Protein AF-S0KUA6-F1 (afdb_monomer)

Organism: NCBI:txid1139219

Secondary structure (DSSP, 8-state):
---EEE---HHHHHHHHTHHHHHHHHHHHHSTTTT-TTHHHHH-HHHHHHHHHHHHHEEESS------------------------------EEEHHHHHHHHHHHGGGTHHHHHTT-HHHHHHHHHHGGGSHHHHHHHHHHHHHHHS---TT-EEE-

Foldseek 3Di:
DDAEEDDDDPVVVVCCVPVVVVVQVVCPVPPPPRPDPPVCCVPPVPVVVVVVVVVVGYDYPPPPPDPPPDPPPDPDPPPDDDDDPPPPQPFAKDALVVLLVCLQPPQLQPVSCVRSVNVVVSVVSNVCSVVCVSNVVSNVVNVVSVPDDDDPRRIDTD

Solvent-accessible surface area (backbone atoms only — not comparable to full-atom values): 9450 Å² total; per-residue (Å²): 138,74,75,47,76,51,82,84,53,69,70,60,53,53,40,53,67,48,65,47,40,55,55,51,52,54,43,45,73,74,37,87,72,45,92,49,86,68,46,50,54,76,75,40,45,72,58,42,53,49,52,55,50,45,60,74,47,34,42,57,88,68,73,73,73,78,78,75,81,74,85,74,84,74,84,72,81,81,79,83,78,75,88,75,92,70,75,85,73,72,73,38,82,42,49,33,65,63,41,27,50,30,14,70,80,36,13,54,55,20,45,37,31,49,74,64,70,38,54,73,59,15,52,51,25,49,72,41,42,88,67,57,58,37,43,60,56,23,47,54,49,23,50,50,44,71,67,50,86,58,57,102,80,44,44,39,75,92

InterPro domains:
  IPR007829 TM2 domain [PF05154] (95-143)

Structure (mmCIF, N/CA/C/O backbone):
data_AF-S0KUA6-F1
#
_entry.id   AF-S0KUA6-F1
#
loop_
_atom_site.group_PDB
_atom_site.id
_atom_site.type_symbol
_atom_site.label_atom_id
_atom_site.label_alt_id
_atom_site.label_comp_id
_atom_site.label_asym_id
_atom_site.label_entity_id
_atom_site.label_seq_id
_atom_site.pdbx_PDB_ins_code
_atom_site.Cartn_x
_atom_site.Cartn_y
_atom_site.Cartn_z
_atom_site.occupancy
_atom_site.B_iso_or_equiv
_atom_site.auth_seq_id
_atom_site.auth_comp_id
_atom_site.auth_asym_id
_atom_site.auth_atom_id
_atom_site.pdbx_PDB_model_num
ATOM 1 N N . MET A 1 1 ? 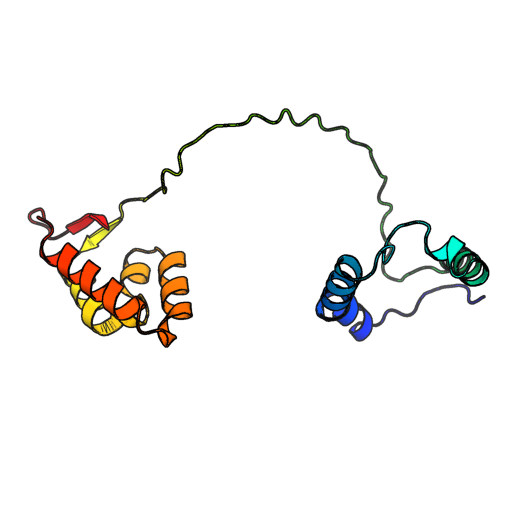-10.706 5.616 39.583 1.00 79.25 1 MET A N 1
ATOM 2 C CA . MET A 1 1 ? -9.959 6.078 38.383 1.00 79.25 1 MET A CA 1
ATOM 3 C C . MET A 1 1 ? -8.473 5.799 38.576 1.00 79.25 1 MET A C 1
ATOM 5 O O . MET A 1 1 ? -8.044 5.753 39.716 1.00 79.25 1 MET A O 1
ATOM 9 N N . LYS A 1 2 ? -7.690 5.637 37.500 1.00 77.19 2 LYS A N 1
ATOM 10 C CA . LYS A 1 2 ? -6.216 5.671 37.560 1.00 77.19 2 LYS A CA 1
ATOM 11 C C . LYS A 1 2 ? -5.745 7.055 37.106 1.00 77.19 2 LYS A C 1
ATOM 13 O O . LYS A 1 2 ? -6.247 7.536 36.093 1.00 77.19 2 LYS A O 1
ATOM 18 N N . MET A 1 3 ? -4.813 7.661 37.835 1.00 83.75 3 MET A N 1
ATOM 19 C CA . MET A 1 3 ? -4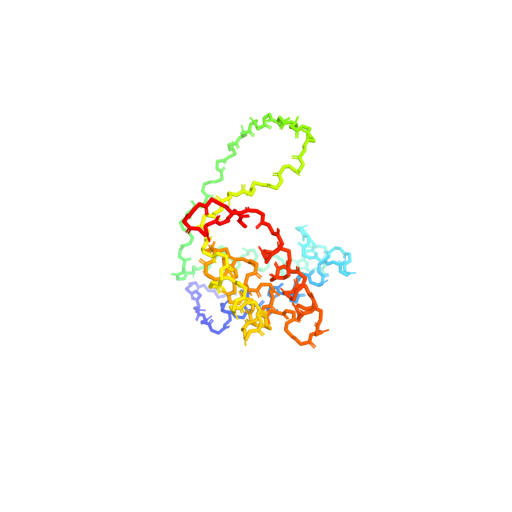.232 8.976 37.534 1.00 83.75 3 MET A CA 1
ATOM 20 C C . MET A 1 3 ? -2.786 8.800 37.047 1.00 83.75 3 MET A C 1
ATOM 22 O O . MET A 1 3 ? -2.131 7.825 37.421 1.00 83.75 3 MET A O 1
ATOM 26 N N . GLY A 1 4 ? -2.297 9.711 36.203 1.00 87.38 4 GLY A N 1
ATOM 27 C CA . GLY A 1 4 ? -0.893 9.734 35.765 1.00 87.38 4 GLY A CA 1
ATOM 28 C C . GLY A 1 4 ? -0.627 9.152 34.371 1.00 87.38 4 GLY A C 1
ATOM 29 O O . GLY A 1 4 ? -1.490 9.181 33.487 1.00 87.38 4 GLY A O 1
ATOM 30 N N . ILE A 1 5 ? 0.602 8.674 34.147 1.00 87.44 5 ILE A N 1
ATOM 31 C CA . ILE A 1 5 ? 1.106 8.340 32.808 1.00 87.44 5 ILE A CA 1
ATOM 32 C C . ILE A 1 5 ? 0.521 7.018 32.291 1.00 87.44 5 ILE A C 1
ATOM 34 O O . ILE A 1 5 ? 0.557 5.971 32.946 1.00 87.44 5 ILE A O 1
ATOM 38 N N . ARG A 1 6 ? -0.001 7.045 31.063 1.00 88.88 6 ARG A N 1
ATOM 39 C CA . ARG A 1 6 ? -0.457 5.851 30.344 1.00 88.88 6 ARG A CA 1
ATOM 40 C C . ARG A 1 6 ? 0.737 5.050 29.846 1.00 88.88 6 ARG A C 1
ATOM 42 O O . ARG A 1 6 ? 1.601 5.584 29.159 1.00 88.88 6 ARG A O 1
ATOM 49 N N . LYS A 1 7 ? 0.722 3.738 30.089 1.00 87.62 7 LYS A N 1
ATOM 50 C CA . LYS A 1 7 ? 1.736 2.820 29.561 1.00 87.62 7 LYS A CA 1
ATOM 51 C C . LYS A 1 7 ? 1.606 2.704 28.030 1.00 87.62 7 LYS A C 1
ATOM 53 O O . LYS A 1 7 ? 0.583 2.186 27.561 1.00 87.62 7 LYS A O 1
ATOM 58 N N . PRO A 1 8 ? 2.598 3.147 27.235 1.00 89.69 8 PRO A N 1
ATOM 59 C CA . PRO A 1 8 ? 2.611 2.881 25.802 1.00 89.69 8 PRO A CA 1
ATOM 60 C C . PRO A 1 8 ? 2.770 1.377 25.552 1.00 89.69 8 PRO A C 1
ATOM 62 O O . PRO A 1 8 ? 3.369 0.649 26.340 1.00 89.69 8 PRO A O 1
ATOM 65 N N . SER A 1 9 ? 2.228 0.887 24.439 1.00 91.50 9 SER A N 1
ATOM 66 C CA . SER A 1 9 ? 2.488 -0.486 23.995 1.00 91.50 9 S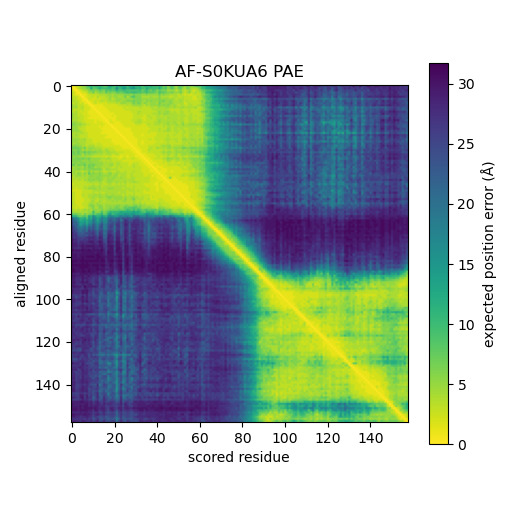ER A CA 1
ATOM 67 C C . SER A 1 9 ? 2.643 -0.531 22.481 1.00 91.50 9 SER A C 1
ATOM 69 O O . SER A 1 9 ? 1.703 -0.248 21.734 1.00 91.50 9 SER A O 1
ATOM 71 N N . VAL A 1 10 ? 3.840 -0.909 22.028 1.00 93.00 10 VAL A N 1
ATOM 72 C CA . VAL A 1 10 ? 4.217 -0.930 20.605 1.00 93.00 10 VAL A CA 1
ATOM 73 C C . VAL A 1 10 ? 3.313 -1.880 19.820 1.00 93.00 10 VAL A C 1
ATOM 75 O O . VAL A 1 10 ? 2.716 -1.487 18.819 1.00 93.00 10 VAL A O 1
ATOM 78 N N . LYS A 1 11 ? 3.083 -3.090 20.349 1.00 95.69 11 LYS A N 1
ATOM 79 C CA . LYS A 1 11 ? 2.181 -4.087 19.750 1.00 95.69 11 LYS A CA 1
ATOM 80 C C . LYS A 1 11 ? 0.763 -3.545 19.534 1.00 95.69 11 LYS A C 1
ATOM 82 O O . LYS A 1 11 ? 0.190 -3.746 18.464 1.00 95.69 11 LYS A O 1
ATOM 87 N N . LYS A 1 12 ? 0.180 -2.839 20.518 1.00 94.06 12 LYS A N 1
ATOM 88 C CA . LYS A 1 12 ? -1.173 -2.262 20.370 1.00 94.06 12 LYS A CA 1
ATOM 89 C C . LYS A 1 12 ? -1.180 -1.078 19.405 1.00 94.06 12 LYS A C 1
ATOM 91 O O . LYS A 1 12 ? -2.141 -0.943 18.651 1.00 94.06 12 LYS A O 1
ATOM 96 N N . SER A 1 13 ? -0.123 -0.267 19.401 1.00 92.75 13 SER A N 1
ATOM 97 C CA . SER A 1 13 ? 0.035 0.851 18.465 1.00 92.75 13 SER A CA 1
ATOM 98 C C . SER A 1 13 ? 0.071 0.365 17.013 1.00 92.75 13 SER A C 1
ATOM 100 O O . SER A 1 13 ? -0.763 0.775 16.205 1.00 92.75 13 SER A O 1
ATOM 102 N N . LEU A 1 14 ? 0.951 -0.592 16.697 1.00 95.19 14 LEU A N 1
ATOM 103 C CA . LEU A 1 14 ? 1.060 -1.167 15.353 1.00 95.19 14 LEU A CA 1
ATOM 104 C C . LEU A 1 14 ? -0.238 -1.866 14.932 1.00 95.19 14 LEU A C 1
ATOM 106 O O . LEU A 1 14 ? -0.758 -1.604 13.848 1.00 95.19 14 LEU A O 1
ATOM 110 N N . LYS A 1 15 ? -0.843 -2.667 15.821 1.00 97.25 15 LYS A N 1
ATOM 111 C CA . LYS A 1 15 ? -2.121 -3.342 15.543 1.00 97.25 15 LYS A CA 1
ATOM 112 C C . LYS A 1 15 ? -3.259 -2.357 15.266 1.00 97.25 15 LYS A C 1
ATOM 114 O O . LYS A 1 15 ? -4.109 -2.627 14.421 1.00 97.25 15 LYS A O 1
ATOM 119 N N . ALA A 1 16 ? -3.294 -1.216 15.957 1.00 95.50 16 ALA A N 1
ATOM 120 C CA . ALA A 1 16 ? -4.294 -0.179 15.717 1.00 95.50 16 ALA A CA 1
ATOM 121 C C . ALA A 1 16 ? -4.132 0.496 14.345 1.00 95.50 16 ALA A C 1
ATOM 123 O O . ALA A 1 16 ? -5.138 0.953 13.799 1.00 95.50 16 ALA A O 1
ATOM 124 N N . ARG A 1 17 ? -2.903 0.534 13.808 1.00 94.88 17 ARG A N 1
ATOM 125 C CA . ARG A 1 17 ? -2.561 1.124 12.505 1.00 94.88 17 ARG A CA 1
ATOM 126 C C . ARG A 1 17 ? -2.798 0.166 11.332 1.00 94.88 17 ARG A C 1
ATOM 128 O O . ARG A 1 17 ? -3.237 0.632 10.286 1.00 94.88 17 ARG A O 1
ATOM 135 N N . THR A 1 18 ? -2.572 -1.139 11.511 1.00 96.62 18 THR A N 1
ATOM 136 C CA . THR A 1 18 ? -2.696 -2.150 10.443 1.00 96.62 18 THR A CA 1
ATOM 137 C C . THR A 1 18 ? -4.042 -2.887 10.491 1.00 96.62 18 THR A C 1
ATOM 139 O O . THR A 1 18 ? -5.067 -2.382 10.032 1.00 96.62 18 THR A O 1
ATOM 142 N N . THR A 1 19 ? -4.078 -4.070 11.102 1.00 96.88 19 THR A N 1
ATOM 143 C CA . THR A 1 19 ? -5.225 -4.991 11.093 1.00 96.88 19 THR A CA 1
ATOM 144 C C . THR A 1 19 ? -6.457 -4.403 11.779 1.00 96.88 19 THR A C 1
ATOM 146 O O . THR A 1 19 ? -7.585 -4.590 11.326 1.00 96.88 19 THR A O 1
ATOM 149 N N . GLY A 1 20 ? -6.265 -3.636 12.855 1.00 97.62 20 GLY A N 1
ATOM 150 C CA . GLY A 1 20 ? -7.347 -2.947 13.550 1.00 97.62 20 GLY A CA 1
ATOM 151 C C . GLY A 1 20 ? -7.981 -1.835 12.715 1.00 97.62 20 GLY A C 1
ATOM 152 O O . GLY A 1 20 ? -9.187 -1.612 12.832 1.00 97.62 20 GLY A O 1
ATOM 153 N N . LYS A 1 21 ? -7.206 -1.157 11.857 1.00 96.81 21 LYS A N 1
ATOM 154 C CA . LYS A 1 21 ? -7.724 -0.123 10.950 1.00 96.81 21 LYS A CA 1
ATOM 155 C C . LYS A 1 21 ? -8.640 -0.751 9.902 1.00 96.81 21 LYS A C 1
ATOM 157 O O . LYS A 1 21 ? -9.782 -0.313 9.777 1.00 96.81 21 LYS A O 1
ATOM 162 N N . ALA A 1 22 ? -8.184 -1.823 9.254 1.00 97.75 22 ALA A N 1
ATOM 163 C CA . ALA A 1 22 ? -8.978 -2.568 8.277 1.00 97.75 22 ALA A CA 1
ATOM 164 C C . ALA A 1 22 ? -10.292 -3.092 8.887 1.00 97.75 22 ALA A C 1
ATOM 166 O O . ALA A 1 22 ? -11.373 -2.808 8.375 1.00 97.75 22 ALA A O 1
ATOM 167 N N . LYS A 1 23 ? -10.232 -3.742 10.060 1.00 97.31 23 LYS A N 1
ATOM 168 C CA . LYS A 1 23 ? -11.436 -4.252 10.746 1.00 97.31 23 LYS A CA 1
ATOM 169 C C . LYS A 1 23 ? -12.451 -3.154 11.085 1.00 97.31 23 LYS A C 1
ATOM 171 O O . LYS A 1 23 ? -13.653 -3.386 10.990 1.00 97.31 23 LYS A O 1
ATOM 176 N N . ARG A 1 24 ? -11.998 -1.959 11.489 1.00 97.4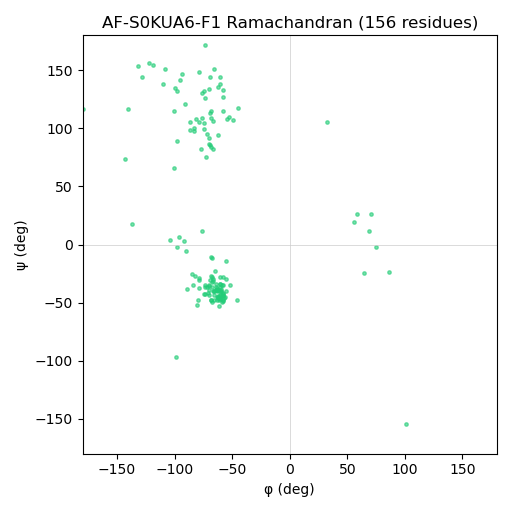4 24 ARG A N 1
ATOM 177 C CA . ARG A 1 24 ? -12.901 -0.824 11.765 1.00 97.44 24 ARG A CA 1
ATOM 178 C C . ARG A 1 24 ? -13.532 -0.266 10.493 1.00 97.44 24 ARG A C 1
ATOM 180 O O . ARG A 1 24 ? -14.684 0.143 10.559 1.00 97.44 24 ARG A O 1
ATOM 187 N N . ALA A 1 25 ? -12.802 -0.245 9.376 1.00 96.44 25 ALA A N 1
ATOM 188 C CA . ALA A 1 25 ? -13.321 0.229 8.094 1.00 96.44 25 ALA A CA 1
ATOM 189 C C . ALA A 1 25 ? -14.481 -0.648 7.609 1.00 96.44 25 ALA A C 1
ATOM 191 O O . ALA A 1 25 ? -15.557 -0.124 7.336 1.00 96.44 25 ALA A O 1
ATOM 192 N N . VAL A 1 26 ? -14.304 -1.972 7.640 1.00 97.56 26 VAL A N 1
ATOM 193 C CA . VAL A 1 26 ? -15.368 -2.928 7.291 1.00 97.56 26 VAL A CA 1
ATOM 194 C C . VAL A 1 26 ? -16.589 -2.741 8.195 1.00 97.56 26 VAL A C 1
ATOM 196 O O . VAL A 1 26 ? -17.697 -2.546 7.710 1.00 97.56 26 VAL A O 1
ATOM 199 N N . LYS A 1 27 ? -16.399 -2.689 9.522 1.00 96.38 27 LYS A N 1
ATOM 200 C CA . LYS A 1 27 ? -17.516 -2.472 10.462 1.00 96.38 27 LYS A CA 1
ATOM 201 C C . LYS A 1 27 ? -18.241 -1.147 10.248 1.00 96.38 27 LYS A C 1
ATOM 203 O O . LYS A 1 27 ? -19.441 -1.080 10.465 1.00 96.38 27 LYS A O 1
ATOM 208 N N . LYS A 1 28 ? -17.523 -0.099 9.841 1.00 96.12 28 LYS A N 1
ATOM 209 C CA . LYS A 1 28 ? -18.109 1.213 9.551 1.00 96.12 28 LYS A CA 1
ATOM 210 C C . LYS A 1 28 ? -18.984 1.192 8.293 1.00 96.12 28 LYS A C 1
ATOM 212 O O . LYS A 1 28 ? -19.928 1.969 8.236 1.00 96.12 28 LYS A O 1
ATOM 217 N N . ALA A 1 29 ? -18.661 0.342 7.317 1.00 95.62 29 ALA A N 1
ATOM 218 C CA . ALA A 1 29 ? -19.449 0.174 6.097 1.00 95.62 29 ALA A CA 1
ATOM 219 C C . ALA A 1 29 ? -20.687 -0.707 6.321 1.00 95.62 29 ALA A C 1
ATOM 221 O O . ALA A 1 29 ? -21.743 -0.421 5.777 1.00 95.62 29 ALA A O 1
ATOM 222 N N . VAL A 1 30 ? -20.559 -1.752 7.144 1.00 96.38 30 VAL A N 1
ATOM 223 C CA . VAL A 1 30 ? -21.621 -2.754 7.328 1.00 96.38 30 VAL A CA 1
ATOM 224 C C . VAL A 1 30 ? -22.604 -2.381 8.442 1.00 96.38 30 VAL A C 1
ATOM 226 O O . VAL A 1 30 ? -23.796 -2.629 8.316 1.00 96.38 30 VAL A O 1
ATOM 229 N N . VAL A 1 31 ? -22.132 -1.801 9.553 1.00 93.88 31 VAL A N 1
ATOM 230 C CA . VAL A 1 31 ? -22.980 -1.547 10.729 1.00 93.88 31 VAL A CA 1
ATOM 231 C C . VAL A 1 31 ? -23.417 -0.080 10.770 1.00 93.88 31 VAL A C 1
ATOM 233 O O . VAL A 1 31 ? -22.570 0.798 11.001 1.00 93.88 31 VAL A O 1
ATOM 236 N N . PRO A 1 32 ? -24.726 0.217 10.638 1.00 92.50 32 PRO A N 1
ATOM 237 C CA . PRO A 1 32 ? -25.220 1.579 10.765 1.00 92.50 32 PRO A CA 1
ATOM 238 C C . PRO A 1 32 ? -24.914 2.127 12.165 1.00 92.50 32 PRO A C 1
ATOM 240 O O . PRO A 1 32 ? -24.990 1.437 13.183 1.00 92.50 32 PRO A O 1
ATOM 243 N N . GLY A 1 33 ? -24.480 3.384 12.222 1.00 91.88 33 GLY A N 1
ATOM 244 C CA . GLY A 1 33 ? -24.105 4.044 13.476 1.00 91.88 33 GLY A CA 1
ATOM 245 C C . GLY A 1 33 ? -22.756 3.616 14.081 1.00 91.88 33 GLY A C 1
ATOM 246 O O . GLY A 1 33 ? -22.344 4.198 15.087 1.00 91.88 33 GLY A O 1
ATOM 247 N N . TYR A 1 34 ? -22.013 2.661 13.504 1.00 92.94 34 TYR A N 1
ATOM 248 C CA . TYR A 1 34 ? -20.674 2.318 14.004 1.00 92.94 34 TYR A CA 1
ATOM 249 C C . TYR A 1 34 ? -19.659 3.438 13.718 1.00 92.94 34 TYR A C 1
ATOM 251 O O . TYR A 1 34 ? -19.569 3.974 12.615 1.00 92.94 34 TYR A O 1
ATOM 259 N N . GLY A 1 35 ? -18.858 3.804 14.725 1.00 91.00 35 GLY A N 1
ATOM 260 C CA . GLY A 1 35 ? -17.803 4.816 14.584 1.00 91.00 35 GLY A CA 1
ATOM 261 C C . GLY A 1 35 ? -18.293 6.257 14.374 1.00 91.00 35 GLY A C 1
ATOM 262 O O . GLY A 1 35 ? -17.476 7.118 14.037 1.00 91.00 35 GLY A O 1
ATOM 263 N N . LYS A 1 36 ? -19.590 6.541 14.558 1.00 92.56 36 LYS A N 1
ATOM 264 C CA . LYS A 1 36 ? -20.135 7.907 14.571 1.00 92.56 36 LYS A CA 1
ATOM 265 C C . LYS A 1 36 ? -19.859 8.574 15.928 1.00 92.56 36 LYS A C 1
ATOM 267 O O . LYS A 1 36 ? -19.760 7.915 16.965 1.00 92.56 36 LYS A O 1
ATOM 272 N N . LYS A 1 37 ? -19.677 9.897 15.924 1.00 90.31 37 LYS A N 1
ATOM 273 C CA . LYS A 1 37 ? -19.482 10.678 17.157 1.00 90.31 37 LYS A CA 1
ATOM 274 C C . LYS A 1 37 ? -20.794 10.697 17.950 1.00 90.31 37 LYS A C 1
ATOM 276 O O . LYS A 1 37 ? -21.860 10.716 17.354 1.00 90.31 37 LYS A O 1
ATOM 281 N N . GLY A 1 38 ? -20.717 10.664 19.279 1.00 92.44 38 GLY A N 1
ATOM 282 C CA . GLY A 1 38 ? -21.899 10.686 20.156 1.00 92.44 38 GLY A CA 1
ATOM 283 C C . GLY A 1 38 ? -22.524 9.316 20.443 1.00 92.44 38 GLY A C 1
ATOM 284 O O . GLY A 1 38 ? -23.073 9.131 21.522 1.00 92.44 38 GLY A O 1
ATOM 285 N N . THR A 1 39 ? -22.333 8.308 19.583 1.00 93.31 39 THR A N 1
ATOM 286 C CA . THR A 1 39 ? -22.923 6.963 19.757 1.00 93.31 39 THR A CA 1
ATOM 287 C C . THR A 1 39 ? -22.593 6.304 21.102 1.00 93.31 39 THR A C 1
ATOM 289 O O . THR A 1 39 ? -23.393 5.536 21.621 1.00 93.31 39 THR A O 1
ATOM 292 N N . GLY A 1 40 ? -21.437 6.612 21.700 1.00 93.31 40 GLY A N 1
ATOM 293 C CA . GLY A 1 40 ? -21.061 6.085 23.016 1.00 93.31 40 GLY A CA 1
ATOM 294 C C . GLY A 1 40 ? -21.935 6.588 24.169 1.00 93.31 40 GLY A C 1
ATOM 295 O O . GLY A 1 40 ? -22.119 5.849 25.126 1.00 93.31 40 GLY A O 1
ATOM 296 N N . TRP A 1 41 ? -22.495 7.798 24.071 1.00 94.50 41 TRP A N 1
ATOM 297 C CA . TRP A 1 41 ? -23.416 8.337 25.080 1.00 94.50 41 TRP A CA 1
ATOM 298 C C . TRP A 1 41 ? -24.788 7.675 25.012 1.00 94.50 41 TRP A C 1
ATOM 300 O O . TRP A 1 41 ? -25.400 7.454 26.046 1.00 94.50 41 TRP A O 1
ATOM 310 N N . VAL A 1 42 ? -25.228 7.328 23.800 1.00 93.62 42 VAL A N 1
ATOM 311 C CA . VAL A 1 42 ? -26.503 6.639 23.571 1.00 93.62 42 VAL A CA 1
ATOM 312 C C . VAL A 1 42 ? -26.414 5.168 23.981 1.00 93.62 42 VAL A C 1
ATOM 314 O O . VAL A 1 42 ? -27.329 4.657 24.607 1.00 93.62 42 VAL A O 1
ATOM 317 N N . LYS A 1 43 ? -25.310 4.481 23.645 1.00 92.94 43 LYS A N 1
ATOM 318 C CA . LYS A 1 43 ? -25.150 3.045 23.933 1.00 92.94 43 LYS A CA 1
ATOM 319 C C . LYS A 1 43 ? -24.739 2.755 25.377 1.00 92.94 43 LYS A C 1
ATOM 321 O O . LYS A 1 43 ? -25.325 1.882 25.991 1.00 92.94 43 LYS A O 1
ATOM 326 N N . ASP A 1 44 ? -23.730 3.464 25.895 1.00 94.88 44 ASP A N 1
ATOM 327 C CA . ASP A 1 44 ? -23.121 3.190 27.205 1.00 94.88 44 ASP A CA 1
ATOM 328 C C . ASP A 1 44 ? -22.735 4.500 27.937 1.00 94.88 44 ASP A C 1
ATOM 330 O O . ASP A 1 44 ? -21.541 4.831 28.050 1.00 94.88 44 ASP A O 1
ATOM 334 N N . PRO A 1 45 ? -23.705 5.263 28.481 1.00 95.62 45 PRO A N 1
ATOM 335 C CA . PRO A 1 45 ? -23.451 6.583 29.071 1.00 95.62 45 PRO A CA 1
ATOM 336 C C . PRO A 1 45 ? -22.454 6.543 30.241 1.00 95.62 45 PRO A C 1
ATOM 338 O O . PRO A 1 45 ? -21.544 7.373 30.313 1.00 95.62 45 PRO A O 1
ATOM 341 N N . LYS A 1 46 ? -22.532 5.523 31.110 1.00 96.12 46 LYS A N 1
ATOM 342 C CA . LYS A 1 46 ? -21.601 5.323 32.241 1.00 96.12 46 LYS A CA 1
ATOM 343 C C . LYS A 1 46 ? -20.144 5.208 31.777 1.00 96.12 46 LYS A C 1
ATOM 345 O O . LYS A 1 46 ? -19.241 5.818 32.353 1.00 96.12 46 LYS A O 1
ATOM 350 N N . LYS A 1 47 ? -19.901 4.450 30.702 1.00 95.31 47 LYS A N 1
ATOM 351 C CA . LYS A 1 47 ? -18.558 4.245 30.138 1.00 95.31 47 LYS A CA 1
ATOM 352 C C . LYS A 1 47 ? -18.066 5.483 29.396 1.00 95.31 47 LYS A C 1
ATOM 354 O O . LYS A 1 47 ? -16.879 5.804 29.469 1.00 95.31 47 LYS A O 1
ATOM 359 N N . ALA A 1 48 ? -18.963 6.186 28.706 1.00 94.62 48 ALA A N 1
ATOM 360 C CA . ALA A 1 48 ? -18.648 7.452 28.055 1.00 94.62 48 ALA A CA 1
ATOM 361 C C . ALA A 1 48 ? -18.185 8.507 29.075 1.00 94.62 48 ALA A C 1
ATOM 363 O O . ALA A 1 48 ? -17.132 9.122 28.877 1.00 94.62 48 ALA A O 1
ATOM 364 N N . ALA A 1 49 ? -18.903 8.647 30.193 1.00 94.81 49 ALA A N 1
ATOM 365 C CA . ALA A 1 49 ? -18.532 9.541 31.288 1.00 94.81 49 ALA A CA 1
ATOM 366 C C . ALA A 1 49 ? -17.179 9.155 31.912 1.00 94.81 49 ALA A C 1
ATOM 368 O O . ALA A 1 49 ? -16.288 10.002 32.028 1.00 94.81 49 ALA A O 1
ATOM 369 N N . TYR A 1 50 ? -16.973 7.868 32.220 1.00 93.75 50 TYR A N 1
ATOM 370 C CA . TYR A 1 50 ? -15.697 7.373 32.751 1.00 93.75 50 TYR A CA 1
ATOM 371 C C . TYR A 1 50 ? -14.523 7.660 31.807 1.00 93.75 50 TYR A C 1
ATOM 373 O O . TYR A 1 50 ? -13.501 8.186 32.240 1.00 93.75 50 TYR A O 1
ATOM 381 N N . ASN A 1 51 ? -14.660 7.361 30.509 1.00 92.56 51 ASN A N 1
ATOM 382 C CA . ASN A 1 51 ? -13.601 7.595 29.524 1.00 92.56 51 ASN A CA 1
ATOM 383 C C . ASN A 1 51 ? -13.263 9.087 29.389 1.00 92.56 51 ASN A C 1
ATOM 385 O O . ASN A 1 51 ? -12.087 9.425 29.240 1.00 92.56 51 ASN A O 1
ATOM 389 N N . LYS A 1 52 ? -14.274 9.967 29.470 1.00 91.75 52 LYS A N 1
ATOM 390 C CA . LYS A 1 52 ? -14.097 11.428 29.451 1.00 91.75 52 LYS A CA 1
ATOM 391 C C . LYS A 1 52 ? -13.263 11.891 30.644 1.00 91.75 52 LYS A C 1
ATOM 393 O O . LYS A 1 52 ? -12.313 12.650 30.455 1.00 91.75 52 LYS A O 1
ATOM 398 N N . LEU A 1 53 ? -13.568 11.394 31.844 1.00 92.38 53 LEU A N 1
ATOM 399 C CA . LEU A 1 53 ? -12.787 11.680 33.051 1.00 92.38 53 LEU A CA 1
ATOM 400 C C . LEU A 1 53 ? -11.374 11.085 32.950 1.00 92.38 53 LEU A C 1
ATOM 402 O O . LEU A 1 53 ? -10.403 11.814 33.114 1.00 92.38 53 LEU A O 1
ATOM 406 N N . TYR A 1 54 ? -11.237 9.819 32.544 1.00 89.62 54 TYR A N 1
ATOM 407 C CA . TYR A 1 54 ? -9.944 9.147 32.364 1.00 89.62 54 TYR A CA 1
ATOM 408 C C . TYR A 1 54 ? -9.014 9.905 31.407 1.00 89.62 54 TYR A C 1
ATOM 410 O O . TYR A 1 54 ? -7.819 10.007 31.664 1.00 89.62 54 TYR A O 1
ATOM 418 N N . SER A 1 55 ? -9.524 10.463 30.302 1.00 88.00 55 SER A N 1
ATOM 419 C CA . SER A 1 55 ? -8.716 11.295 29.395 1.00 88.00 55 SER A CA 1
ATOM 420 C C . SER A 1 55 ? -8.281 12.636 29.963 1.00 88.00 55 SER A C 1
ATOM 422 O O . SER A 1 55 ? -7.242 13.128 29.543 1.00 88.00 55 SER A O 1
ATOM 424 N N . LYS A 1 56 ? -9.037 13.203 30.906 1.00 89.19 56 LYS A N 1
ATOM 425 C CA . LYS A 1 56 ? -8.663 14.452 31.578 1.00 89.19 56 LYS A CA 1
ATOM 426 C C . LYS A 1 56 ? -7.614 14.226 32.662 1.00 89.19 56 LYS A C 1
ATOM 428 O O . LYS A 1 56 ? -6.809 15.106 32.919 1.00 89.19 56 LYS A O 1
ATOM 433 N N . THR A 1 57 ? -7.628 13.053 33.287 1.00 90.06 57 THR A N 1
ATOM 434 C CA . THR A 1 57 ? -6.812 12.769 34.468 1.00 90.06 57 THR A CA 1
ATOM 435 C C . THR A 1 57 ? -5.582 11.895 34.206 1.00 90.06 57 THR A C 1
ATOM 437 O O . THR A 1 57 ? -4.875 11.510 35.140 1.00 90.06 57 THR A O 1
ATOM 440 N N . THR A 1 58 ? -5.324 11.538 32.946 1.00 88.38 58 THR A N 1
ATOM 441 C CA . THR A 1 58 ? -4.155 10.741 32.553 1.00 88.38 58 THR A CA 1
ATOM 442 C C . THR A 1 58 ? -3.392 11.414 31.427 1.00 88.38 58 THR A C 1
ATOM 444 O O . THR A 1 58 ? -3.987 11.988 30.520 1.00 88.38 58 THR A O 1
ATOM 447 N N . VAL A 1 59 ? -2.069 11.289 31.458 1.00 84.25 59 VAL A N 1
ATOM 448 C CA . VAL A 1 59 ? -1.163 11.879 30.465 1.00 84.25 59 VAL A CA 1
ATOM 449 C C . VAL A 1 59 ? -0.557 10.755 29.626 1.00 84.25 59 VAL A C 1
ATOM 451 O O . VAL A 1 59 ? -0.251 9.678 30.133 1.00 84.25 59 VAL A O 1
ATOM 454 N N . GLY A 1 60 ? -0.445 10.943 28.313 1.00 82.44 60 GLY A N 1
ATOM 455 C CA . GLY A 1 60 ? 0.234 9.992 27.431 1.00 82.44 60 GLY A CA 1
ATOM 456 C C . GLY A 1 60 ? 1.698 10.372 27.240 1.00 82.44 60 GLY A C 1
ATOM 457 O O . GLY A 1 60 ? 2.011 11.549 27.156 1.00 82.44 60 GLY A O 1
ATOM 458 N N . VAL A 1 61 ? 2.578 9.379 27.090 1.00 73.62 61 VAL A N 1
ATOM 459 C CA . VAL A 1 61 ? 3.994 9.599 26.721 1.00 73.62 61 VAL A CA 1
ATOM 460 C C . VAL A 1 61 ? 4.190 10.138 25.299 1.00 73.62 61 VAL A C 1
ATOM 462 O O . VAL A 1 61 ? 5.282 10.555 24.947 1.00 73.62 61 VAL A O 1
ATOM 465 N N . ASN A 1 62 ? 3.135 10.124 24.480 1.00 66.56 62 ASN A N 1
ATOM 466 C CA . ASN A 1 62 ? 3.087 10.869 23.232 1.00 66.56 62 ASN A CA 1
ATOM 467 C C . ASN A 1 62 ? 2.318 12.154 23.549 1.00 66.56 62 ASN A C 1
ATOM 469 O O . ASN A 1 62 ? 1.081 12.120 23.459 1.00 66.56 62 ASN A O 1
ATOM 473 N N . PRO A 1 63 ? 2.972 13.246 23.983 1.00 53.69 63 PRO A N 1
ATOM 474 C CA . PRO A 1 63 ? 2.288 14.523 24.026 1.00 53.69 63 PRO A CA 1
ATOM 475 C C . PRO A 1 63 ? 1.823 14.781 22.593 1.00 53.69 63 PRO A C 1
ATOM 477 O O . PRO A 1 63 ? 2.629 14.849 21.673 1.00 53.69 63 PRO A O 1
ATOM 480 N N . LEU A 1 64 ? 0.511 14.813 22.371 1.00 55.66 64 LEU A N 1
ATOM 481 C CA . LEU A 1 64 ? -0.011 15.537 21.224 1.00 55.66 64 LEU A CA 1
ATOM 482 C C . LEU A 1 64 ? 0.304 16.997 21.566 1.00 55.66 64 LEU A C 1
ATOM 484 O O . LEU A 1 64 ? -0.344 17.510 22.483 1.00 55.66 64 LEU A O 1
ATOM 488 N N . PRO A 1 65 ? 1.299 17.656 20.936 1.00 49.00 65 PRO A N 1
ATOM 489 C CA . PRO A 1 65 ? 1.351 19.103 21.033 1.00 49.00 65 PRO A CA 1
ATOM 490 C C . PRO A 1 65 ? 0.015 19.586 20.470 1.00 49.00 65 PRO A C 1
ATOM 492 O O . PRO A 1 65 ? -0.483 19.030 19.485 1.00 49.00 65 PRO A O 1
ATOM 495 N N . GLY A 1 66 ? -0.635 20.501 21.184 1.00 49.47 66 GLY A N 1
ATOM 496 C CA . GLY A 1 66 ? -1.996 20.920 20.894 1.00 49.47 66 GLY A CA 1
ATOM 497 C C . GLY A 1 66 ? -2.194 21.165 19.403 1.00 49.47 66 GLY A C 1
ATOM 498 O O . GLY A 1 66 ? -1.579 22.054 18.827 1.00 49.47 66 GLY A O 1
ATOM 499 N N . SER A 1 67 ? -3.081 20.387 18.779 1.00 43.47 67 SER A N 1
ATOM 500 C CA . SER A 1 67 ? -3.697 20.820 17.536 1.00 43.47 67 SER A CA 1
ATOM 501 C C . SER A 1 67 ? -4.637 21.961 17.913 1.00 43.47 67 SER A C 1
ATOM 503 O O . SER A 1 67 ? -5.817 21.740 18.211 1.00 43.47 67 SER A O 1
ATOM 505 N N . SER A 1 68 ? -4.097 23.174 17.970 1.00 42.19 68 SER A N 1
ATOM 506 C CA . SER A 1 68 ? -4.868 24.381 17.724 1.00 42.19 68 SER A CA 1
ATOM 507 C C . SER A 1 68 ? -5.617 24.140 16.420 1.00 42.19 68 SER A C 1
ATOM 509 O O . SER A 1 68 ? -5.053 24.019 15.336 1.00 42.19 68 SER A O 1
ATOM 511 N N . LYS A 1 69 ? -6.921 23.929 16.543 1.00 43.06 69 LYS A N 1
ATOM 512 C CA . LYS A 1 69 ? -7.797 23.788 15.396 1.00 43.06 69 LYS A CA 1
ATOM 513 C C . LYS A 1 69 ? -8.032 25.197 14.865 1.00 43.06 69 LYS A C 1
ATOM 515 O O . LYS A 1 69 ? -9.026 25.821 15.219 1.00 43.06 69 LYS A O 1
ATOM 520 N N . SER A 1 70 ? -7.096 25.718 14.075 1.00 34.44 70 SER A N 1
ATOM 521 C CA . SER A 1 70 ? -7.379 26.874 13.233 1.00 34.44 70 SER A CA 1
ATOM 522 C C . SER A 1 70 ? -8.362 26.406 12.161 1.00 34.44 70 SER A C 1
ATOM 524 O O . SER A 1 70 ? -8.033 25.595 11.295 1.00 34.44 70 SER A O 1
ATOM 526 N N . ASN A 1 71 ? -9.611 26.857 12.261 1.00 46.00 71 ASN A N 1
ATOM 527 C CA . ASN A 1 71 ? -10.557 26.789 11.154 1.00 46.00 71 ASN A CA 1
ATOM 528 C C . ASN A 1 71 ? -10.067 27.760 10.074 1.00 46.00 71 ASN A C 1
ATOM 530 O O . ASN A 1 71 ? -10.495 28.908 10.018 1.00 46.00 71 ASN A O 1
ATOM 534 N N . SER A 1 72 ? -9.141 27.308 9.237 1.00 34.00 72 SER A N 1
ATOM 535 C CA . SER A 1 72 ? -8.788 28.002 8.005 1.00 34.00 72 SER A CA 1
ATOM 536 C C . SER A 1 72 ? -9.808 27.581 6.953 1.00 34.00 72 SER A C 1
ATOM 538 O O . SER A 1 72 ? -9.735 26.490 6.391 1.00 34.00 72 SER A O 1
ATOM 540 N N . PHE A 1 73 ? -10.820 28.422 6.764 1.00 39.91 73 PHE A N 1
ATOM 541 C CA . PHE A 1 73 ? -11.784 28.335 5.676 1.00 39.91 73 PHE A CA 1
ATOM 542 C C . PHE A 1 73 ? -11.044 28.670 4.374 1.00 39.91 73 PHE A C 1
ATOM 544 O O . PHE A 1 73 ? -10.960 29.825 3.969 1.00 39.91 73 PHE A O 1
ATOM 551 N N . SER A 1 74 ? -10.415 27.676 3.752 1.00 32.16 74 SER A N 1
ATOM 552 C CA . SER A 1 74 ? -9.859 27.830 2.411 1.00 32.16 74 SER A CA 1
ATOM 553 C C . SER A 1 74 ? -10.985 27.606 1.407 1.00 32.16 74 SER A C 1
ATOM 555 O O . SER A 1 74 ? -11.356 26.464 1.133 1.00 32.16 74 SER A O 1
ATOM 557 N N . ASN A 1 75 ? -11.536 28.700 0.879 1.00 42.62 75 ASN A N 1
ATOM 558 C CA . ASN A 1 75 ? -12.336 28.681 -0.340 1.00 42.62 75 ASN A CA 1
ATOM 559 C C . ASN A 1 75 ? -11.444 28.194 -1.486 1.00 42.62 75 ASN A C 1
ATOM 561 O O . ASN A 1 75 ? -10.706 28.963 -2.093 1.00 42.62 75 ASN A O 1
ATOM 565 N N . SER A 1 76 ? -11.488 26.896 -1.757 1.00 37.19 76 SER A N 1
ATOM 566 C CA . SER A 1 76 ? -10.982 26.340 -3.002 1.00 37.19 76 SER A CA 1
ATOM 567 C C . SER A 1 76 ? -12.117 26.427 -4.011 1.00 37.19 76 SER A C 1
ATOM 569 O O . SER A 1 76 ? -13.031 25.604 -3.997 1.00 37.19 76 SER A O 1
ATOM 571 N N . SER A 1 77 ? -12.082 27.462 -4.848 1.00 36.66 77 SER A N 1
ATOM 572 C CA . SER A 1 77 ? -12.840 27.504 -6.092 1.00 36.66 77 SER A CA 1
ATOM 573 C C . SER A 1 77 ? -12.513 26.240 -6.885 1.00 36.66 77 SER A C 1
ATOM 575 O O . SER A 1 77 ? -11.393 26.030 -7.350 1.00 36.66 77 SER A O 1
ATOM 577 N N . ALA A 1 78 ? -13.496 25.349 -6.965 1.00 31.77 78 ALA A N 1
ATOM 578 C CA . ALA A 1 78 ? -13.446 24.168 -7.798 1.00 31.77 78 ALA A CA 1
ATOM 579 C C . ALA A 1 78 ? -13.523 24.618 -9.261 1.00 31.77 78 ALA A C 1
ATOM 581 O O . ALA A 1 78 ? -14.608 24.783 -9.813 1.00 31.77 78 ALA A O 1
ATOM 582 N N . SER A 1 79 ? -12.367 24.842 -9.881 1.00 27.19 79 SER A N 1
ATOM 583 C CA . SER A 1 79 ? -12.278 24.924 -11.335 1.00 27.19 79 SER A CA 1
ATOM 584 C C . SER A 1 79 ? -12.395 23.509 -11.894 1.00 27.19 79 SER A C 1
ATOM 586 O O . SER A 1 79 ? -11.479 22.695 -11.787 1.00 27.19 79 SER A O 1
ATOM 588 N N . TYR A 1 80 ? -13.570 23.218 -12.441 1.00 31.11 80 TYR A N 1
ATOM 589 C CA . TYR A 1 80 ? -13.870 22.034 -13.229 1.00 31.11 80 TYR A CA 1
ATOM 590 C C . TYR A 1 80 ? -13.216 22.213 -14.605 1.00 31.11 80 TYR A C 1
ATOM 592 O O . TYR A 1 80 ? -13.727 22.948 -15.444 1.00 31.11 80 TYR A O 1
ATOM 600 N N . SER A 1 81 ? -12.046 21.612 -14.820 1.00 31.77 81 SER A N 1
ATOM 601 C CA . SER A 1 81 ? -11.489 21.466 -16.166 1.00 31.77 81 SER A CA 1
ATOM 602 C C . SER A 1 81 ? -12.055 20.192 -16.776 1.00 31.77 81 SER A C 1
ATOM 604 O O . SER A 1 81 ? -11.694 19.080 -16.380 1.00 31.77 81 SER A O 1
ATOM 606 N N . ASP A 1 82 ? -12.976 20.408 -17.698 1.00 28.53 82 ASP A N 1
ATOM 607 C CA . ASP A 1 82 ? -13.615 19.418 -18.540 1.00 28.53 82 ASP A CA 1
ATOM 608 C C . ASP A 1 82 ? -12.594 18.664 -19.421 1.00 28.53 82 ASP A C 1
ATOM 610 O O . ASP A 1 82 ? -11.593 19.221 -19.872 1.00 28.53 82 ASP A O 1
ATOM 614 N N . SER A 1 83 ? -12.869 17.374 -19.618 1.00 40.69 83 SER A N 1
ATOM 615 C CA . SER A 1 83 ? -12.504 16.525 -20.764 1.00 40.69 83 SER A CA 1
ATOM 616 C C . SER A 1 83 ? -11.188 16.762 -21.537 1.00 40.69 83 SER A C 1
ATOM 618 O O . SER A 1 83 ? -11.119 17.576 -22.452 1.00 40.69 83 SER A O 1
ATOM 620 N N . ALA A 1 84 ? -10.205 15.886 -21.305 1.00 38.97 84 ALA A N 1
ATOM 621 C CA . ALA A 1 84 ? -9.620 14.994 -22.321 1.00 38.97 84 ALA A CA 1
ATOM 622 C C . ALA A 1 84 ? -8.534 14.142 -21.647 1.00 38.97 84 ALA A C 1
ATOM 624 O O . ALA A 1 84 ? -7.524 14.663 -21.176 1.00 38.97 84 ALA A O 1
ATOM 625 N N . ILE A 1 85 ? -8.704 12.817 -21.600 1.00 33.97 85 I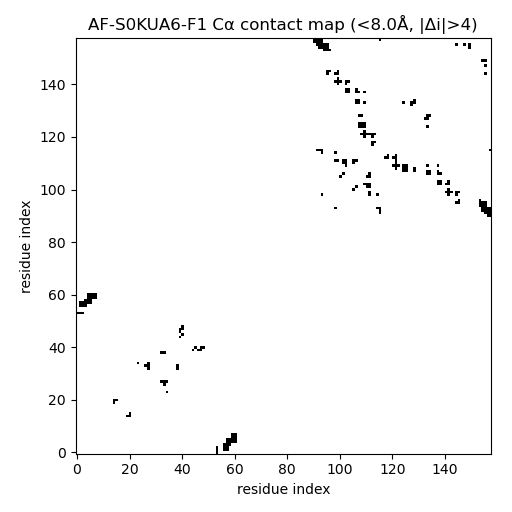LE A N 1
ATOM 626 C CA . ILE A 1 85 ? -7.624 11.895 -21.217 1.00 33.97 85 ILE A CA 1
ATOM 627 C C . ILE A 1 85 ? -6.639 11.855 -22.393 1.00 33.97 85 ILE A C 1
ATOM 629 O O . ILE A 1 85 ? -6.595 10.912 -23.177 1.00 33.97 85 ILE A O 1
ATOM 633 N N . ALA A 1 86 ? -5.851 12.916 -22.540 1.00 38.69 86 ALA A N 1
ATOM 634 C CA . ALA A 1 86 ? -4.600 12.860 -23.265 1.00 38.69 86 ALA A CA 1
ATOM 635 C C . ALA A 1 86 ? -3.649 12.073 -22.364 1.00 38.69 86 ALA A C 1
ATOM 637 O O . ALA A 1 86 ? -3.062 12.603 -21.419 1.00 38.69 86 ALA A O 1
ATOM 638 N N . THR A 1 87 ? -3.545 10.763 -22.594 1.00 39.06 87 THR A N 1
ATOM 639 C CA . THR A 1 87 ? -2.446 9.989 -22.023 1.00 39.06 87 THR A CA 1
ATOM 640 C C . THR A 1 87 ? -1.157 10.680 -22.449 1.00 39.06 87 THR A C 1
ATOM 642 O O . THR A 1 87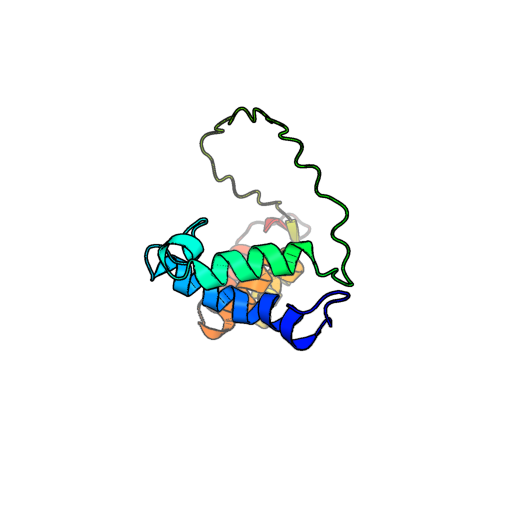 ? -0.817 10.647 -23.630 1.00 39.06 87 THR A O 1
ATOM 645 N N . HIS A 1 88 ? -0.476 11.339 -21.508 1.00 37.16 88 HIS A N 1
ATOM 646 C CA . HIS A 1 88 ? 0.804 11.999 -21.733 1.00 37.16 88 HIS A CA 1
ATOM 647 C C . HIS A 1 88 ? 1.858 10.930 -22.027 1.00 37.16 88 HIS A C 1
ATOM 649 O O . HIS A 1 88 ? 2.566 10.431 -21.149 1.00 37.16 88 HIS A O 1
ATOM 655 N N . TYR A 1 89 ? 1.879 10.507 -23.280 1.00 50.94 89 TYR A N 1
ATOM 656 C CA . TYR A 1 89 ? 2.881 9.635 -23.833 1.00 50.94 89 TYR A CA 1
ATOM 657 C C . TYR A 1 89 ? 4.090 10.509 -24.122 1.00 50.94 89 TYR A C 1
ATOM 659 O O . TYR A 1 89 ? 4.059 11.320 -25.040 1.00 50.94 89 TYR A O 1
ATOM 667 N N . VAL A 1 90 ? 5.127 10.392 -23.295 1.00 58.97 90 VAL A N 1
ATOM 668 C CA . VAL A 1 90 ? 6.437 10.933 -23.654 1.00 58.97 90 VAL A CA 1
ATOM 669 C C . VAL A 1 90 ? 7.004 9.945 -24.666 1.00 58.97 90 VAL A C 1
ATOM 671 O O . VAL A 1 90 ? 7.290 8.818 -24.258 1.00 58.97 90 VAL A O 1
ATOM 674 N N . PRO A 1 91 ? 7.107 10.300 -25.959 1.00 67.56 91 PRO A N 1
ATOM 675 C CA . PRO A 1 91 ? 7.637 9.385 -26.954 1.00 67.56 91 PRO A CA 1
ATOM 676 C C . PRO A 1 91 ? 9.128 9.207 -26.675 1.00 67.56 91 PRO A C 1
ATOM 678 O O . PRO A 1 91 ?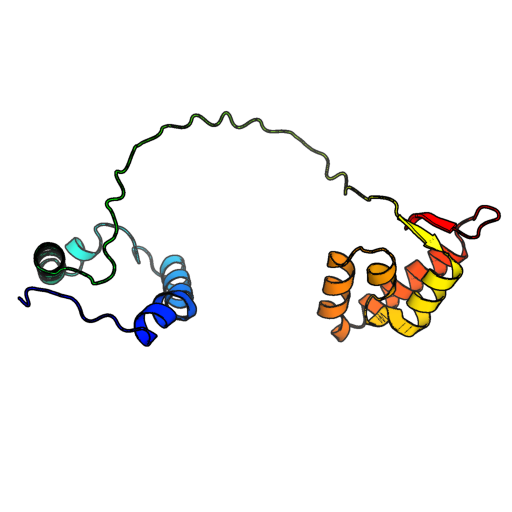 9.909 10.157 -26.775 1.00 67.56 91 PRO A O 1
ATOM 681 N N . ILE A 1 92 ? 9.527 8.004 -26.265 1.00 76.00 92 ILE A N 1
ATOM 682 C CA . ILE A 1 92 ? 10.924 7.722 -25.931 1.00 76.00 92 ILE A CA 1
ATOM 683 C C . ILE A 1 92 ? 11.571 7.060 -27.135 1.00 76.00 92 ILE A C 1
ATOM 685 O O . ILE A 1 92 ? 11.033 6.133 -27.736 1.00 76.00 92 ILE A O 1
ATOM 689 N N . LEU A 1 93 ? 12.743 7.573 -27.490 1.00 79.75 93 LEU A N 1
ATOM 690 C CA . LEU A 1 93 ? 13.510 7.104 -28.625 1.00 79.75 93 LEU A CA 1
ATOM 691 C C . LEU A 1 93 ? 14.297 5.851 -28.226 1.00 79.75 93 LEU A C 1
ATOM 693 O O . LEU A 1 93 ? 15.272 5.942 -27.476 1.00 79.75 93 LEU A O 1
ATOM 697 N N . VAL A 1 94 ? 13.887 4.688 -28.727 1.00 83.94 94 VAL A N 1
ATOM 698 C CA . VAL A 1 94 ? 14.560 3.405 -28.466 1.00 83.94 94 VAL A CA 1
ATOM 699 C C . VAL A 1 94 ? 14.994 2.741 -29.768 1.00 83.94 94 VAL A C 1
ATOM 701 O O . VAL A 1 94 ? 14.431 2.998 -30.830 1.00 83.94 94 VAL A O 1
ATOM 704 N N . ASN A 1 95 ? 16.006 1.875 -29.707 1.00 88.19 95 ASN A N 1
ATOM 705 C CA . ASN A 1 95 ? 16.419 1.104 -30.877 1.00 88.19 95 ASN A CA 1
ATOM 706 C C . ASN A 1 95 ? 15.395 -0.007 -31.163 1.00 88.19 95 ASN A C 1
ATOM 708 O O . ASN A 1 95 ? 15.099 -0.826 -30.289 1.00 88.19 95 ASN A O 1
ATOM 712 N N . LYS A 1 96 ? 14.885 -0.041 -32.395 1.00 83.06 96 LYS A N 1
ATOM 713 C CA . LYS A 1 96 ? 13.845 -0.967 -32.851 1.00 83.06 96 LYS A CA 1
ATOM 714 C C . LYS A 1 96 ? 14.228 -2.433 -32.684 1.00 83.06 96 LYS A C 1
ATOM 716 O O . LYS A 1 96 ? 13.410 -3.215 -32.208 1.00 83.06 96 LYS A O 1
ATOM 721 N N . PHE A 1 97 ? 15.456 -2.805 -33.048 1.00 86.88 97 PHE A N 1
ATOM 722 C CA . PHE A 1 97 ? 15.895 -4.199 -32.969 1.00 86.88 97 PHE A CA 1
ATOM 723 C C . PHE A 1 97 ? 16.022 -4.650 -31.519 1.00 86.88 97 PHE A C 1
ATOM 725 O O . PHE A 1 97 ? 15.470 -5.679 -31.152 1.00 86.88 97 PHE A O 1
ATOM 732 N N . VAL A 1 98 ? 16.672 -3.846 -30.674 1.00 86.88 98 VAL A N 1
ATOM 733 C CA . VAL A 1 98 ? 16.826 -4.148 -29.241 1.00 86.88 98 VAL A CA 1
ATOM 734 C C . VAL A 1 98 ? 15.460 -4.253 -28.565 1.00 86.88 98 VAL A C 1
ATOM 736 O O . VAL A 1 98 ? 15.219 -5.192 -27.812 1.00 86.88 98 VAL A O 1
ATOM 739 N N . PHE A 1 99 ? 14.542 -3.335 -28.879 1.00 89.44 99 PHE A N 1
ATOM 740 C CA . PHE A 1 99 ? 13.181 -3.369 -28.353 1.00 89.44 99 PHE A CA 1
ATOM 741 C C . PHE A 1 99 ? 12.425 -4.632 -28.797 1.00 89.44 99 PHE A C 1
ATOM 743 O O . PHE A 1 99 ? 11.815 -5.293 -27.961 1.00 89.44 99 PHE A O 1
ATOM 750 N N . ALA A 1 100 ? 12.517 -5.017 -30.075 1.00 86.94 100 ALA A N 1
ATOM 751 C CA . ALA A 1 100 ? 11.892 -6.234 -30.597 1.00 86.94 100 ALA A CA 1
ATOM 752 C C . ALA A 1 100 ? 12.509 -7.520 -30.011 1.00 86.94 100 ALA A C 1
ATOM 754 O O . ALA A 1 100 ? 11.779 -8.439 -29.648 1.00 86.94 100 ALA A O 1
ATOM 755 N N . PHE A 1 101 ? 13.833 -7.578 -29.843 1.00 89.06 101 PHE A N 1
ATOM 756 C CA . PHE A 1 101 ? 14.504 -8.710 -29.196 1.00 89.06 101 PHE A CA 1
ATOM 757 C C . PHE A 1 101 ? 14.074 -8.859 -27.732 1.00 89.06 101 PHE A C 1
ATOM 759 O O . PHE A 1 101 ? 13.731 -9.962 -27.303 1.00 89.06 101 PHE A O 1
ATOM 766 N N . LEU A 1 102 ? 14.014 -7.757 -26.976 1.00 88.50 102 LEU A N 1
ATOM 767 C CA . LEU A 1 102 ? 13.508 -7.771 -25.599 1.00 88.50 102 LEU A CA 1
ATOM 768 C C . LEU A 1 102 ? 12.024 -8.156 -25.533 1.00 88.50 102 LEU A C 1
ATOM 770 O O . LEU A 1 102 ? 11.625 -8.829 -24.585 1.00 88.50 102 LEU A O 1
ATOM 774 N N . ALA A 1 103 ? 11.223 -7.766 -26.527 1.00 87.00 103 ALA A N 1
ATOM 775 C CA . ALA A 1 103 ? 9.812 -8.137 -26.625 1.00 87.00 103 ALA A CA 1
ATOM 776 C C . ALA A 1 103 ? 9.609 -9.650 -26.782 1.00 87.00 103 ALA A C 1
ATOM 778 O O . ALA A 1 103 ? 8.684 -10.212 -26.196 1.00 87.00 103 ALA A O 1
ATOM 779 N N . ILE A 1 104 ? 10.475 -10.304 -27.560 1.00 85.62 104 ILE A N 1
ATOM 780 C CA . ILE A 1 104 ? 10.388 -11.736 -27.868 1.00 85.62 104 ILE A CA 1
ATOM 781 C C . ILE A 1 104 ? 10.950 -12.576 -26.718 1.00 85.62 104 ILE A C 1
ATOM 783 O O . ILE A 1 104 ? 10.269 -13.467 -26.219 1.00 85.62 104 ILE A O 1
ATOM 787 N N . PHE A 1 105 ? 12.172 -12.281 -26.266 1.00 85.25 105 PHE A N 1
ATOM 788 C CA . PHE A 1 105 ? 12.859 -13.109 -25.267 1.00 85.25 105 PHE A CA 1
ATOM 789 C C . PHE A 1 105 ? 12.442 -12.804 -23.825 1.00 85.25 105 PHE A C 1
ATOM 791 O O . PHE A 1 105 ? 12.519 -13.673 -22.962 1.00 85.25 105 PHE A O 1
ATOM 798 N N . LEU A 1 106 ? 12.006 -11.574 -23.546 1.00 87.25 106 LEU A N 1
ATOM 799 C CA . LEU A 1 106 ? 11.796 -11.077 -22.182 1.00 87.25 106 LEU A CA 1
ATOM 800 C C . LEU A 1 106 ? 10.484 -10.277 -22.038 1.00 87.25 106 LEU A C 1
ATOM 802 O O . LEU A 1 106 ? 10.279 -9.544 -21.062 1.00 87.25 106 LEU A O 1
ATOM 806 N N . GLY A 1 107 ? 9.567 -10.444 -22.999 1.00 81.19 107 GLY A N 1
ATOM 807 C CA . GLY A 1 107 ? 8.269 -9.767 -23.047 1.00 81.19 107 GLY A CA 1
ATOM 808 C C . GLY A 1 107 ? 7.324 -10.175 -21.922 1.00 81.19 107 GLY A C 1
ATOM 809 O O . GLY A 1 107 ? 6.589 -9.331 -21.411 1.00 81.19 107 GLY A O 1
ATOM 810 N N . VAL A 1 108 ? 7.428 -11.423 -21.452 1.00 81.31 108 VAL A N 1
ATOM 811 C CA . VAL A 1 108 ? 6.648 -11.960 -20.322 1.00 81.31 108 VAL A CA 1
ATOM 812 C C . VAL A 1 108 ? 6.858 -11.133 -19.045 1.00 81.31 108 VAL A C 1
ATOM 814 O O . VAL A 1 108 ? 5.926 -10.904 -18.280 1.00 81.31 108 VAL A O 1
ATOM 817 N N . PHE A 1 109 ? 8.071 -10.610 -18.849 1.00 86.25 109 PHE A N 1
ATOM 818 C CA . PHE A 1 109 ? 8.422 -9.755 -17.713 1.00 86.25 109 PHE A CA 1
ATOM 819 C C . PHE A 1 109 ? 8.207 -8.258 -17.988 1.00 86.25 109 PHE A C 1
ATOM 821 O O . PHE A 1 109 ? 8.390 -7.434 -17.094 1.00 86.25 109 PHE A O 1
ATOM 828 N N . GLY A 1 110 ? 7.843 -7.879 -19.218 1.00 83.62 110 GLY A N 1
ATOM 829 C CA . GLY A 1 110 ? 7.699 -6.481 -19.619 1.00 83.62 110 GLY A CA 1
ATOM 830 C C . GLY A 1 110 ? 9.029 -5.725 -19.728 1.00 83.62 110 GLY A C 1
ATOM 831 O O . GLY A 1 110 ? 9.048 -4.501 -19.590 1.00 83.62 110 GLY A O 1
ATOM 832 N N . ALA A 1 111 ? 10.143 -6.418 -19.989 1.00 85.94 111 ALA A N 1
ATOM 833 C CA . ALA A 1 111 ? 11.481 -5.816 -20.041 1.00 85.94 111 ALA A CA 1
ATOM 834 C C . ALA A 1 111 ? 11.628 -4.719 -21.109 1.00 85.94 111 ALA A C 1
ATOM 836 O O . ALA A 1 111 ? 12.384 -3.768 -20.921 1.00 85.94 111 ALA A O 1
ATOM 837 N N . GLN A 1 112 ? 10.858 -4.791 -22.196 1.00 85.44 112 GLN A N 1
ATOM 838 C CA . GLN A 1 112 ? 10.816 -3.746 -23.223 1.00 85.44 112 GLN A CA 1
ATOM 839 C C . GLN A 1 112 ? 10.391 -2.376 -22.648 1.00 85.44 112 GLN A C 1
ATOM 841 O O . GLN A 1 112 ? 10.928 -1.338 -23.030 1.00 85.44 112 GLN A O 1
ATOM 846 N N . TRP A 1 113 ? 9.493 -2.365 -21.654 1.00 82.25 113 TRP A N 1
ATOM 847 C CA . TRP A 1 113 ? 9.049 -1.148 -20.966 1.00 82.25 113 TRP A CA 1
ATOM 848 C C . TRP A 1 113 ? 10.061 -0.659 -19.932 1.00 82.25 113 TRP A C 1
ATOM 850 O O . TRP A 1 113 ? 10.151 0.543 -19.685 1.00 82.25 113 TRP A O 1
ATOM 860 N N . VAL A 1 114 ? 10.846 -1.572 -19.353 1.00 87.81 114 VAL A N 1
ATOM 861 C CA . VAL A 1 114 ? 11.997 -1.223 -18.505 1.00 87.81 114 VAL A CA 1
ATOM 862 C C . VAL A 1 114 ? 13.062 -0.522 -19.348 1.00 87.81 114 VAL A C 1
ATOM 864 O O . VAL A 1 114 ? 13.567 0.524 -18.947 1.00 87.81 114 VAL A O 1
ATOM 867 N N . TYR A 1 115 ? 13.326 -1.036 -20.553 1.00 85.06 115 TYR A N 1
ATOM 868 C CA . TYR A 1 115 ? 14.233 -0.416 -21.519 1.00 85.06 115 TYR A CA 1
ATOM 869 C C . TYR A 1 115 ? 13.741 0.967 -21.974 1.00 85.06 115 TYR A C 1
ATOM 871 O O . TYR A 1 115 ? 14.516 1.920 -22.014 1.00 85.06 115 TYR A O 1
ATOM 879 N N . ALA A 1 116 ? 12.432 1.119 -22.193 1.00 82.19 116 ALA A N 1
ATOM 880 C CA . ALA A 1 116 ? 11.795 2.407 -22.465 1.00 82.19 116 ALA A CA 1
ATOM 881 C C . ALA A 1 116 ? 11.618 3.301 -21.212 1.00 82.19 116 ALA A C 1
ATOM 883 O O . ALA A 1 116 ? 10.898 4.289 -21.277 1.00 82.19 116 ALA A O 1
ATOM 884 N N . LYS A 1 117 ? 12.228 2.986 -20.056 1.00 83.75 117 LYS A N 1
ATOM 885 C CA . LYS A 1 117 ? 12.118 3.739 -18.781 1.00 83.75 117 LYS A CA 1
ATOM 886 C C . LYS A 1 117 ? 10.677 3.941 -18.253 1.00 83.75 117 LYS A C 1
ATOM 888 O O . LYS A 1 117 ? 10.441 4.788 -17.392 1.00 83.75 117 LYS A O 1
ATOM 893 N N . GLN A 1 118 ? 9.705 3.142 -18.700 1.00 81.94 118 GLN A N 1
ATOM 894 C CA . GLN A 1 118 ? 8.291 3.204 -18.297 1.00 81.94 118 GLN A CA 1
ATOM 895 C C . GLN A 1 118 ? 7.948 2.123 -17.251 1.00 81.94 118 GLN A C 1
ATOM 897 O O . GLN A 1 118 ? 7.129 1.226 -17.476 1.00 81.94 118 GLN A O 1
ATOM 902 N N . TYR A 1 119 ? 8.538 2.230 -16.055 1.00 85.69 119 TYR A N 1
ATOM 903 C CA . TYR A 1 119 ? 8.441 1.204 -15.000 1.00 85.69 119 TYR A CA 1
ATOM 904 C C . TYR A 1 119 ? 7.013 0.872 -14.545 1.00 85.69 119 TYR A C 1
ATOM 906 O O . TYR A 1 119 ? 6.749 -0.253 -14.134 1.00 85.69 119 TYR A O 1
ATOM 914 N N . ARG A 1 120 ? 6.067 1.818 -14.637 1.00 84.19 120 ARG A N 1
ATOM 915 C CA . ARG A 1 120 ? 4.660 1.570 -14.266 1.00 84.19 120 ARG A CA 1
ATOM 916 C C . ARG A 1 120 ? 4.017 0.495 -15.144 1.00 84.19 120 ARG A C 1
ATOM 918 O O . ARG A 1 120 ? 3.269 -0.332 -14.634 1.00 84.19 120 ARG A O 1
ATOM 925 N N . ARG A 1 121 ? 4.325 0.495 -16.447 1.00 79.12 121 ARG A N 1
ATOM 926 C CA . ARG A 1 121 ? 3.837 -0.520 -17.391 1.00 79.12 121 ARG A CA 1
ATOM 927 C C . ARG A 1 121 ? 4.564 -1.844 -17.184 1.00 79.12 121 ARG A C 1
ATOM 929 O O . ARG A 1 121 ? 3.903 -2.869 -17.101 1.00 79.12 121 ARG A O 1
ATOM 936 N N . ALA A 1 122 ? 5.883 -1.810 -16.989 1.00 84.69 122 ALA A N 1
ATOM 937 C CA . ALA A 1 122 ? 6.663 -3.008 -16.670 1.00 84.69 122 ALA A CA 1
ATOM 938 C C . ALA A 1 122 ? 6.147 -3.723 -15.407 1.00 84.69 122 ALA A C 1
ATOM 940 O O . ALA A 1 122 ? 5.919 -4.928 -15.423 1.00 84.69 122 ALA A O 1
ATOM 941 N N . LEU A 1 123 ? 5.874 -2.970 -14.335 1.00 86.94 123 LEU A N 1
ATOM 942 C CA . LEU A 1 123 ? 5.331 -3.517 -13.091 1.00 86.94 123 LEU A CA 1
ATOM 943 C C . LEU A 1 123 ? 3.935 -4.114 -13.295 1.00 86.94 123 LEU A C 1
ATOM 945 O O . LEU A 1 123 ? 3.638 -5.166 -12.740 1.00 86.94 123 LEU A O 1
ATOM 949 N N . LEU A 1 124 ? 3.088 -3.481 -14.112 1.00 84.75 124 LEU A N 1
ATOM 950 C CA . LEU A 1 124 ? 1.754 -3.999 -14.422 1.00 84.75 124 LEU A CA 1
ATOM 951 C C . LEU A 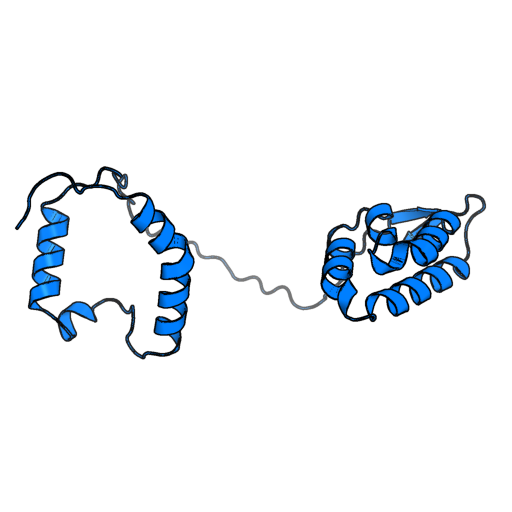1 124 ? 1.825 -5.321 -15.202 1.00 84.75 124 LEU A C 1
ATOM 953 O O . LEU A 1 124 ? 1.073 -6.243 -14.896 1.00 84.75 124 LEU A O 1
ATOM 957 N N . TYR A 1 125 ? 2.763 -5.440 -16.146 1.00 85.31 125 TYR A N 1
ATOM 958 C CA . TYR A 1 125 ? 3.019 -6.683 -16.883 1.00 85.31 125 TYR A CA 1
ATOM 959 C C . TYR A 1 125 ? 3.565 -7.770 -15.954 1.00 85.31 125 TYR A C 1
ATOM 961 O O . TYR A 1 125 ? 3.110 -8.906 -16.025 1.00 85.31 125 TYR A O 1
ATOM 969 N N . PHE A 1 126 ? 4.453 -7.417 -15.020 1.00 86.56 126 PHE A N 1
ATOM 970 C CA . PHE A 1 126 ? 4.936 -8.332 -13.984 1.00 86.56 126 PHE A CA 1
ATOM 971 C C . PHE A 1 126 ? 3.794 -8.854 -13.096 1.00 86.56 126 PHE A C 1
ATOM 973 O O . PHE A 1 126 ? 3.734 -10.041 -12.789 1.00 86.56 126 PHE A O 1
ATOM 980 N N . LEU A 1 127 ? 2.839 -7.990 -12.741 1.00 87.31 127 LEU A N 1
ATOM 981 C CA . LEU A 1 127 ? 1.666 -8.348 -11.935 1.00 87.31 127 LEU A CA 1
ATOM 982 C C . LEU A 1 127 ? 0.672 -9.237 -12.698 1.00 87.31 127 LEU A C 1
ATOM 984 O O . LEU A 1 127 ? 0.052 -10.119 -12.111 1.00 87.31 127 LEU A O 1
ATOM 988 N N . PHE A 1 128 ? 0.534 -9.023 -14.009 1.00 86.25 128 PHE A N 1
ATOM 989 C CA . PHE A 1 128 ? -0.327 -9.818 -14.888 1.00 86.25 128 PHE A CA 1
ATOM 990 C C . PHE A 1 128 ? 0.382 -11.009 -15.552 1.00 86.25 128 PHE A C 1
ATOM 992 O O . PHE A 1 128 ? -0.262 -11.742 -16.303 1.00 86.25 128 PHE A O 1
ATOM 999 N N . CYS A 1 129 ? 1.658 -11.258 -15.240 1.00 83.88 129 CYS A N 1
ATOM 1000 C CA . CYS A 1 129 ? 2.488 -12.317 -15.828 1.00 83.88 129 CYS A CA 1
ATOM 1001 C C . CYS A 1 129 ? 1.822 -13.708 -15.767 1.00 83.88 129 CYS A C 1
ATOM 1003 O O . CYS A 1 129 ? 1.876 -14.472 -16.726 1.00 83.88 129 CYS A O 1
ATOM 1005 N N . TRP A 1 130 ? 1.069 -13.990 -14.700 1.00 87.12 130 TRP A N 1
ATOM 1006 C CA . TRP A 1 130 ? 0.322 -15.242 -14.511 1.00 87.12 130 TRP A CA 1
ATOM 1007 C C . TRP A 1 130 ? -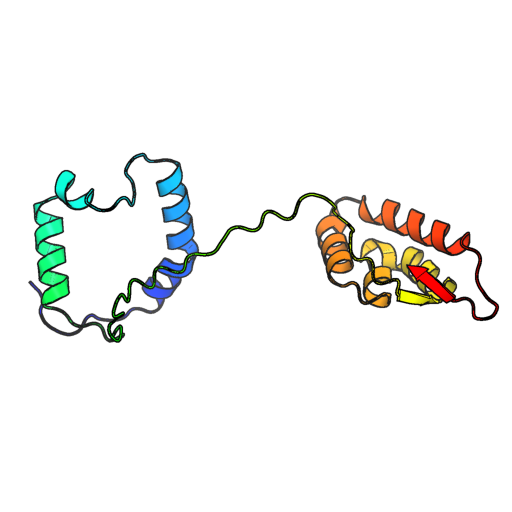0.878 -15.470 -15.451 1.00 87.12 130 TRP A C 1
ATOM 1009 O O . TRP A 1 130 ? -1.420 -16.569 -15.482 1.00 87.12 130 TRP A O 1
ATOM 1019 N N . THR A 1 131 ? -1.316 -14.466 -16.216 1.00 90.81 131 THR A N 1
ATOM 1020 C CA . THR A 1 131 ? -2.542 -14.560 -17.036 1.00 90.81 131 THR A CA 1
ATOM 1021 C C . THR A 1 131 ? -2.300 -14.910 -18.502 1.00 90.81 131 THR A C 1
ATOM 1023 O O . THR A 1 131 ? -3.269 -14.991 -19.250 1.00 90.81 131 THR A O 1
ATOM 1026 N N . ILE A 1 132 ? -1.044 -15.064 -18.950 1.00 85.00 132 ILE A N 1
ATOM 1027 C CA . ILE A 1 132 ? -0.646 -15.264 -20.367 1.00 85.00 132 ILE A CA 1
ATOM 1028 C C . ILE A 1 132 ? -0.960 -14.050 -21.284 1.00 85.00 132 ILE A C 1
ATOM 1030 O O . ILE A 1 132 ? -0.243 -13.800 -22.250 1.00 85.00 132 ILE A O 1
ATOM 1034 N N . ILE A 1 133 ? -1.937 -13.207 -20.935 1.00 86.62 133 ILE A N 1
ATOM 1035 C CA . ILE A 1 133 ? -2.301 -11.937 -21.589 1.00 86.62 133 ILE A CA 1
ATOM 1036 C C . ILE A 1 133 ? -1.095 -11.030 -21.926 1.00 86.62 133 ILE A C 1
ATOM 1038 O O . ILE A 1 133 ? -1.031 -10.547 -23.062 1.00 86.62 133 ILE A O 1
ATOM 1042 N N . PRO A 1 134 ? -0.123 -10.772 -21.020 1.00 84.25 134 PRO A N 1
ATOM 1043 C CA . PRO A 1 134 ? 0.994 -9.875 -21.335 1.00 84.25 134 PRO A CA 1
ATOM 1044 C C . PRO A 1 134 ? 1.907 -10.399 -22.452 1.00 84.25 134 PRO A C 1
ATOM 1046 O O . PRO A 1 134 ? 2.539 -9.589 -23.127 1.00 84.25 134 PRO A O 1
ATOM 1049 N N . ILE A 1 135 ? 1.928 -11.715 -22.692 1.00 85.56 135 ILE A N 1
ATOM 1050 C CA . ILE A 1 135 ? 2.733 -12.353 -23.743 1.00 85.56 135 ILE A CA 1
ATOM 1051 C C . ILE A 1 135 ? 2.195 -11.976 -25.127 1.00 85.56 135 ILE A C 1
ATOM 1053 O O . ILE A 1 135 ? 2.941 -11.529 -25.996 1.00 85.56 135 ILE A O 1
ATOM 1057 N N . PHE A 1 136 ? 0.880 -12.080 -25.332 1.00 88.25 136 PHE A N 1
ATOM 1058 C CA . PHE A 1 136 ? 0.256 -11.679 -26.596 1.00 88.25 136 PHE A CA 1
ATOM 1059 C C . PHE A 1 136 ? 0.425 -10.177 -26.862 1.00 88.25 136 PHE A C 1
ATOM 1061 O O . PHE A 1 136 ? 0.720 -9.765 -27.986 1.00 88.25 136 PHE A O 1
ATOM 1068 N N . MET A 1 137 ? 0.305 -9.356 -25.815 1.00 85.81 137 MET A N 1
ATOM 1069 C CA . MET A 1 137 ? 0.473 -7.906 -25.921 1.00 85.81 137 MET A CA 1
ATOM 1070 C C . MET A 1 137 ? 1.924 -7.501 -26.242 1.00 85.81 137 MET A C 1
ATOM 1072 O O . MET A 1 137 ? 2.138 -6.556 -27.009 1.00 85.81 137 MET A O 1
ATOM 1076 N N . SER A 1 138 ? 2.923 -8.211 -25.699 1.00 85.56 138 SER A N 1
ATOM 1077 C CA . SER A 1 138 ? 4.339 -7.945 -25.989 1.00 85.56 138 SER A CA 1
ATOM 1078 C C . SER A 1 138 ? 4.720 -8.357 -27.410 1.00 85.56 138 SER A C 1
ATOM 1080 O O . SER A 1 138 ? 5.381 -7.583 -28.103 1.00 85.56 138 SER A O 1
ATOM 1082 N N . ILE A 1 139 ? 4.244 -9.514 -27.883 1.00 87.94 139 ILE A N 1
ATOM 1083 C CA . ILE A 1 139 ? 4.481 -9.988 -29.256 1.00 87.94 139 ILE A CA 1
ATOM 1084 C C . ILE A 1 139 ? 3.899 -9.001 -30.276 1.00 87.94 139 ILE A C 1
ATOM 1086 O O . ILE A 1 139 ? 4.587 -8.613 -31.222 1.00 87.94 139 ILE A O 1
ATOM 1090 N N . TYR A 1 140 ? 2.668 -8.525 -30.054 1.00 88.31 140 TYR A N 1
ATOM 1091 C CA . TYR A 1 140 ? 2.037 -7.528 -30.922 1.00 88.31 140 TYR A CA 1
ATOM 1092 C C . TYR A 1 140 ? 2.860 -6.232 -31.020 1.00 88.31 140 TYR A C 1
ATOM 1094 O O . TYR A 1 140 ? 3.060 -5.699 -32.113 1.00 88.31 140 TYR A O 1
ATOM 1102 N N . GLN A 1 141 ? 3.393 -5.737 -29.898 1.00 82.19 141 GLN A N 1
ATOM 1103 C CA . GLN A 1 141 ? 4.235 -4.535 -29.886 1.00 82.19 141 GLN A CA 1
ATOM 1104 C C . GLN A 1 141 ? 5.604 -4.753 -30.531 1.00 82.19 141 GLN A C 1
ATOM 1106 O O . GLN A 1 141 ? 6.058 -3.874 -31.261 1.00 82.19 141 GLN A O 1
ATOM 1111 N N . GLY A 1 142 ? 6.239 -5.909 -30.319 1.00 84.88 142 GLY A N 1
ATOM 1112 C CA . GLY A 1 142 ? 7.492 -6.263 -30.989 1.00 84.88 142 GLY A CA 1
ATOM 1113 C C . GLY A 1 142 ? 7.332 -6.314 -32.511 1.00 84.88 142 GLY A C 1
ATOM 1114 O O . GLY A 1 142 ? 8.158 -5.772 -33.246 1.00 84.88 142 GLY A O 1
ATOM 1115 N N . PHE A 1 143 ? 6.217 -6.868 -32.992 1.00 87.19 143 PHE A N 1
ATOM 1116 C CA . PHE A 1 143 ? 5.901 -6.911 -34.419 1.00 87.19 143 PHE A CA 1
ATOM 1117 C C . PHE A 1 143 ? 5.565 -5.524 -34.992 1.00 87.19 143 PHE A C 1
ATOM 1119 O O . PHE A 1 143 ? 6.081 -5.138 -36.041 1.00 87.19 143 PHE A O 1
ATOM 1126 N N . ARG A 1 144 ? 4.771 -4.717 -34.272 1.00 84.19 144 ARG A N 1
ATOM 1127 C CA . ARG A 1 144 ? 4.508 -3.308 -34.629 1.00 84.19 144 ARG A CA 1
ATOM 1128 C C . ARG A 1 144 ? 5.794 -2.490 -34.703 1.00 84.19 144 ARG A C 1
ATOM 1130 O O . ARG A 1 144 ? 5.951 -1.707 -35.637 1.00 84.19 144 ARG A O 1
ATOM 1137 N N . ALA A 1 145 ? 6.713 -2.694 -33.761 1.00 82.38 145 ALA A N 1
ATOM 1138 C CA . ALA A 1 145 ? 8.032 -2.082 -33.787 1.00 82.38 145 ALA A CA 1
ATOM 1139 C C . ALA A 1 145 ? 8.796 -2.506 -35.047 1.00 82.38 145 ALA A C 1
ATOM 1141 O O . ALA A 1 145 ? 9.334 -1.631 -35.716 1.00 82.38 145 ALA A O 1
ATOM 1142 N N . LEU A 1 146 ? 8.769 -3.798 -35.419 1.00 82.75 146 LEU A N 1
ATOM 1143 C CA . LEU A 1 146 ? 9.406 -4.350 -36.626 1.00 82.75 146 LEU A CA 1
ATOM 1144 C C . LEU A 1 146 ? 8.866 -3.747 -37.940 1.00 82.75 146 LEU A C 1
ATOM 1146 O O . LEU A 1 146 ? 9.626 -3.551 -38.887 1.00 82.75 146 LEU A O 1
ATOM 1150 N N . ILE A 1 147 ? 7.579 -3.412 -37.996 1.00 82.69 147 ILE A N 1
ATOM 1151 C CA . ILE A 1 147 ? 6.947 -2.820 -39.189 1.00 82.69 147 ILE A CA 1
ATOM 1152 C C . ILE A 1 147 ? 7.124 -1.296 -39.240 1.00 82.69 147 ILE A C 1
ATOM 1154 O O . ILE A 1 147 ? 7.128 -0.714 -40.323 1.00 82.69 147 ILE A O 1
ATOM 1158 N N . ALA A 1 148 ? 7.312 -0.633 -38.095 1.00 77.62 148 ALA A N 1
ATOM 1159 C CA . ALA A 1 148 ? 7.474 0.817 -38.043 1.00 77.62 148 ALA A CA 1
ATOM 1160 C C . ALA A 1 148 ? 8.663 1.280 -38.905 1.00 77.62 148 ALA A C 1
ATOM 1162 O O . ALA A 1 148 ? 9.780 0.772 -38.762 1.00 77.62 148 ALA A O 1
ATOM 1163 N N . ARG A 1 149 ? 8.431 2.239 -39.809 1.00 69.88 149 ARG A N 1
ATOM 1164 C CA . ARG A 1 149 ? 9.489 2.843 -40.633 1.00 69.88 149 ARG A CA 1
ATOM 1165 C C . ARG A 1 149 ? 10.492 3.553 -39.717 1.00 69.88 149 ARG A C 1
ATOM 1167 O O . ARG A 1 149 ? 10.075 4.221 -38.775 1.00 69.88 149 ARG A O 1
ATOM 1174 N N . THR A 1 150 ? 11.788 3.375 -39.966 1.00 66.81 150 THR A N 1
ATOM 1175 C CA . THR A 1 150 ? 12.859 3.986 -39.161 1.00 66.81 150 THR A CA 1
ATOM 1176 C C . THR A 1 150 ? 13.702 4.910 -40.015 1.00 66.81 150 THR A C 1
ATOM 1178 O O . THR A 1 150 ? 13.858 4.673 -41.211 1.00 66.81 150 THR A O 1
ATOM 1181 N N . ASP A 1 151 ? 14.322 5.890 -39.371 1.00 70.00 151 ASP A N 1
ATOM 1182 C CA . ASP A 1 151 ? 15.422 6.652 -39.959 1.00 70.00 151 ASP A CA 1
ATOM 1183 C C . ASP A 1 151 ? 16.704 5.796 -40.001 1.00 70.00 151 ASP A C 1
ATOM 1185 O O . ASP A 1 151 ? 16.767 4.726 -39.384 1.00 70.00 151 ASP A O 1
ATOM 1189 N N . ASN A 1 152 ? 17.759 6.279 -40.668 1.00 73.88 152 ASN A N 1
ATOM 1190 C CA . ASN A 1 152 ? 19.042 5.574 -40.862 1.00 73.88 152 ASN A CA 1
ATOM 1191 C C . ASN A 1 152 ? 19.735 5.105 -39.560 1.00 73.88 152 ASN A C 1
ATOM 1193 O O . ASN A 1 152 ? 20.662 4.304 -39.602 1.00 73.88 152 ASN A O 1
ATOM 1197 N N . SER A 1 153 ? 19.305 5.595 -38.391 1.00 74.12 153 SER A N 1
ATOM 1198 C CA . SER A 1 153 ? 19.824 5.199 -37.073 1.00 74.12 153 SER A CA 1
ATOM 1199 C C . SER A 1 153 ? 19.005 4.111 -36.355 1.00 74.12 153 SER A C 1
ATOM 1201 O O . SER A 1 153 ? 19.284 3.833 -35.189 1.00 74.12 153 SER A O 1
ATOM 1203 N N . TYR A 1 154 ? 17.995 3.512 -37.002 1.00 77.75 154 TYR A N 1
ATOM 1204 C CA . TYR A 1 154 ? 17.165 2.414 -36.463 1.00 77.75 154 TYR A CA 1
ATOM 1205 C C . TYR A 1 154 ? 16.416 2.727 -35.154 1.00 77.75 154 TYR A C 1
ATOM 1207 O O . TYR A 1 154 ? 16.097 1.833 -34.363 1.00 77.75 154 TYR A O 1
ATOM 1215 N N . LYS A 1 155 ? 16.127 4.006 -34.906 1.00 79.81 155 LYS A N 1
ATOM 1216 C CA . LYS A 1 155 ? 15.422 4.464 -33.706 1.00 79.81 155 LYS A CA 1
ATOM 1217 C C . LYS A 1 155 ? 13.922 4.608 -33.983 1.00 79.81 155 LYS A C 1
ATOM 1219 O O . LYS A 1 155 ? 13.539 5.035 -35.068 1.00 79.81 155 LYS A O 1
ATOM 1224 N N . ILE A 1 156 ? 13.091 4.242 -33.009 1.00 79.88 156 ILE A N 1
ATOM 1225 C CA . ILE A 1 156 ? 11.626 4.343 -33.060 1.00 79.88 156 ILE A CA 1
ATOM 1226 C C . ILE A 1 156 ? 11.088 4.985 -31.781 1.00 79.88 156 ILE A C 1
ATOM 1228 O O . ILE A 1 156 ? 11.704 4.880 -30.718 1.00 79.88 156 ILE A O 1
ATOM 1232 N N . TYR A 1 157 ? 9.926 5.626 -31.891 1.00 80.56 157 TYR A N 1
ATOM 1233 C CA . TYR A 1 157 ? 9.189 6.164 -30.752 1.00 80.56 157 TYR A CA 1
ATOM 1234 C C . TYR A 1 157 ? 8.206 5.116 -30.219 1.00 80.56 157 TYR A C 1
ATOM 1236 O O . TYR A 1 157 ? 7.322 4.669 -30.955 1.00 80.56 157 TYR A O 1
ATOM 1244 N N . VAL A 1 158 ? 8.357 4.738 -28.948 1.00 73.62 158 VAL A N 1
ATOM 1245 C CA . VAL A 1 158 ? 7.463 3.823 -28.201 1.00 73.62 158 VAL A CA 1
ATOM 1246 C C . VAL A 1 158 ? 7.132 4.367 -26.797 1.00 73.62 158 VAL A C 1
ATOM 1248 O O . VAL A 1 158 ? 7.698 5.425 -26.432 1.00 73.62 158 VAL A O 1
#

Sequence (158 aa):
MKMGIRKPSVKKSLKARTTGKAKRAVKKAVVPGYGKKGTGWVKDPKKAAYNKLYSKTTVGVNPLPGSSKSNSFSNSSASYSDSAIATHYVPILVNKFVFAFLAIFLGVFGAQWVYAKQYRRALLYFLFCWTIIPIFMSIYQGFRALIARTDNSYKIYV

Mean predicted aligned error: 17.19 Å

pLDDT: mean 78.96, std 19.34, range [27.19, 97.75]

Radius of gyration: 28.68 Å; Cα contacts (8 Å, |Δi|>4): 133; chains: 1; bounding box: 46×44×79 Å